Protein AF-A0A9P4N0H6-F1 (afdb_monomer_lite)

Radius of gyration: 25.69 Å; chains: 1; bounding box: 37×103×31 Å

Sequence (135 aa):
MDQYHSTLIKQQQAHPFTAEIFLNPCSKMMPQVLTSFISLQPLEPVLVFSTPDDAIRFQERCRQGRILPDQRSRWVFLPMPDGLLRVRTARGGDVAYDFDSHRHAAEFNASIKGCGKIFSNTIDKPTFDRTVYLG

Secondary structure (DSSP, 8-state):
------------------------GGGS----EEEEEEEETTEEEEEEESSHHHHHHHHHH-TT-B--TTS-TTEEE-PPPTTEEEEEE-TTS-EEEEESSHHHHHHHHHHTTT-SEEPPPBTTBTTGGGEEEE-

Foldseek 3Di:
DDDDDDDDPDDDDPDPPPPPPPPPPVPPPQFQFQFWDADVVVGWIKTAGPDLVNLVVLCVQQVQWDQDPVDDSRITTHHDFPQFPGWDQDPPSKIKTAGPDLVSLVVVCVNSVVQWDQDDADPVRNRSSRITIHD

Structure (mmCIF, N/CA/C/O backbone):
data_AF-A0A9P4N0H6-F1
#
_entry.id   AF-A0A9P4N0H6-F1
#
loop_
_atom_site.group_PDB
_atom_site.id
_atom_site.type_symbol
_atom_site.label_atom_id
_atom_site.label_alt_id
_atom_site.label_comp_id
_atom_site.label_asym_id
_atom_site.label_entity_id
_atom_site.label_seq_id
_atom_site.pdbx_PDB_ins_code
_atom_site.Cartn_x
_atom_site.Cartn_y
_atom_site.Cartn_z
_atom_site.occupancy
_atom_site.B_iso_or_equiv
_atom_site.auth_seq_id
_atom_site.auth_comp_id
_atom_site.auth_asym_id
_atom_site.auth_atom_id
_atom_site.pdbx_PDB_model_num
ATOM 1 N N . MET A 1 1 ? 16.927 88.307 4.476 1.00 42.94 1 MET A N 1
ATOM 2 C CA . MET A 1 1 ? 17.051 87.456 3.282 1.00 42.94 1 MET A CA 1
ATOM 3 C C . MET A 1 1 ? 17.423 86.066 3.769 1.00 42.94 1 MET A C 1
ATOM 5 O O . MET A 1 1 ? 18.598 85.767 3.899 1.00 42.94 1 MET A O 1
ATOM 9 N N . ASP A 1 2 ? 16.491 85.302 4.344 1.00 36.94 2 ASP A N 1
ATOM 10 C CA . ASP A 1 2 ? 15.346 84.674 3.645 1.00 36.94 2 ASP A CA 1
ATOM 11 C C . ASP A 1 2 ? 15.886 83.801 2.498 1.00 36.94 2 ASP A C 1
ATOM 13 O O . ASP A 1 2 ? 16.630 84.302 1.670 1.00 36.94 2 ASP A O 1
ATOM 17 N N . GLN A 1 3 ? 15.611 82.510 2.353 1.00 38.44 3 GLN A N 1
ATOM 18 C CA . GLN A 1 3 ? 14.517 81.697 2.855 1.00 38.44 3 GLN A CA 1
ATOM 19 C C . GLN A 1 3 ? 14.859 80.215 2.625 1.00 38.44 3 GLN A C 1
ATOM 21 O O . GLN A 1 3 ? 15.539 79.847 1.671 1.00 38.44 3 GLN A O 1
ATOM 26 N N . TYR A 1 4 ? 14.296 79.379 3.491 1.00 43.88 4 TYR A N 1
ATOM 27 C CA . TYR A 1 4 ? 13.898 77.993 3.257 1.00 43.88 4 TYR A CA 1
ATOM 28 C C . TYR A 1 4 ? 13.419 77.701 1.823 1.00 43.88 4 TYR A C 1
ATOM 30 O O . TYR A 1 4 ? 12.571 78.436 1.330 1.00 43.88 4 TYR A O 1
ATOM 38 N N . HIS A 1 5 ? 13.833 76.566 1.244 1.00 46.88 5 HIS A N 1
ATOM 39 C CA . HIS A 1 5 ? 12.999 75.622 0.466 1.00 46.88 5 HIS A CA 1
ATOM 40 C C . HIS A 1 5 ? 13.804 74.316 0.283 1.00 46.88 5 HIS A C 1
ATOM 42 O O . HIS A 1 5 ? 14.858 74.310 -0.335 1.00 46.88 5 HIS A O 1
ATOM 48 N N . SER A 1 6 ? 13.510 73.254 1.035 1.00 47.19 6 SER A N 1
ATOM 49 C CA . SER A 1 6 ? 12.457 72.256 0.783 1.00 47.19 6 SER A CA 1
ATOM 50 C C . SER A 1 6 ? 12.837 71.239 -0.299 1.00 47.19 6 SER A C 1
ATOM 52 O O . SER A 1 6 ? 12.629 71.468 -1.485 1.00 47.19 6 SER A O 1
ATOM 54 N N . THR A 1 7 ? 13.307 70.061 0.123 1.00 45.78 7 THR A N 1
ATOM 55 C CA . THR A 1 7 ? 12.862 68.800 -0.493 1.00 45.78 7 THR A CA 1
ATOM 56 C C . THR A 1 7 ? 12.903 67.674 0.542 1.00 45.78 7 THR A C 1
ATOM 58 O O . THR A 1 7 ? 13.929 67.060 0.816 1.00 45.78 7 THR A O 1
ATOM 61 N N . LEU A 1 8 ? 11.739 67.440 1.149 1.00 43.53 8 LEU A N 1
ATOM 62 C CA . LEU A 1 8 ? 11.390 66.233 1.889 1.00 43.53 8 LEU A CA 1
ATOM 63 C C . LEU A 1 8 ? 11.396 65.037 0.925 1.00 43.53 8 LEU A C 1
ATOM 65 O O . LEU A 1 8 ? 10.443 64.858 0.169 1.00 43.53 8 LEU A O 1
ATOM 69 N N . ILE A 1 9 ? 12.418 64.183 0.984 1.00 48.19 9 ILE A N 1
ATOM 70 C CA . ILE A 1 9 ? 12.279 62.807 0.496 1.00 48.19 9 ILE A CA 1
ATOM 71 C C . ILE A 1 9 ? 11.624 62.023 1.628 1.00 48.19 9 ILE A C 1
ATOM 73 O O . ILE A 1 9 ? 12.256 61.649 2.617 1.00 48.19 9 ILE A O 1
ATOM 77 N N . LYS A 1 10 ? 10.305 61.856 1.508 1.00 44.28 10 LYS A N 1
ATOM 78 C CA . LYS A 1 10 ? 9.525 60.973 2.366 1.00 44.28 10 LYS A CA 1
ATOM 79 C C . LYS A 1 10 ? 10.068 59.553 2.247 1.00 44.28 10 LYS A C 1
ATOM 81 O O . LYS A 1 10 ? 10.213 59.018 1.152 1.00 44.28 10 LYS A O 1
ATOM 86 N N . GLN A 1 11 ? 10.299 58.962 3.413 1.00 47.94 11 GLN A N 1
ATOM 87 C CA . GLN A 1 11 ? 10.310 57.527 3.634 1.00 47.94 11 GLN A CA 1
ATOM 88 C C . GLN A 1 11 ? 9.194 56.852 2.828 1.00 47.94 11 GLN A C 1
ATOM 90 O O . GLN A 1 11 ? 8.023 57.204 2.972 1.00 47.94 11 GLN A O 1
ATOM 95 N N . GLN A 1 12 ? 9.544 55.814 2.080 1.00 43.59 12 GLN A N 1
ATOM 96 C CA . GLN A 1 12 ? 8.663 54.667 1.951 1.00 43.59 12 GLN A CA 1
ATOM 97 C C . GLN A 1 12 ? 9.446 53.447 2.402 1.00 43.59 12 GLN A C 1
ATOM 99 O O . GLN A 1 12 ? 10.489 53.088 1.861 1.00 43.59 12 GLN A O 1
ATOM 104 N N . GLN A 1 13 ? 8.967 52.932 3.526 1.00 43.91 13 GLN A N 1
ATOM 105 C CA . GLN A 1 13 ? 9.487 51.803 4.258 1.00 43.91 13 GLN A CA 1
ATOM 106 C C . GLN A 1 13 ? 9.528 50.585 3.338 1.00 43.91 13 GLN A C 1
ATOM 108 O O . GLN A 1 13 ? 8.556 50.271 2.652 1.00 43.91 13 GLN A O 1
ATOM 113 N N . ALA A 1 14 ? 10.665 49.896 3.352 1.00 43.00 14 ALA A N 1
ATOM 114 C CA . ALA A 1 14 ? 10.767 48.543 2.849 1.00 43.00 14 ALA A CA 1
ATOM 115 C C . ALA A 1 14 ? 9.757 47.683 3.617 1.00 43.00 14 ALA A C 1
ATOM 117 O O . ALA A 1 14 ? 9.939 47.402 4.802 1.00 43.00 14 ALA A O 1
ATOM 118 N N . HIS A 1 15 ? 8.672 47.296 2.953 1.00 43.16 15 HIS A N 1
ATOM 119 C CA . HIS A 1 15 ? 7.856 46.194 3.427 1.00 43.16 15 HIS A CA 1
ATOM 120 C C . HIS A 1 15 ? 8.739 44.942 3.388 1.00 43.16 15 HIS A C 1
ATOM 122 O O . HIS A 1 15 ? 9.256 44.619 2.31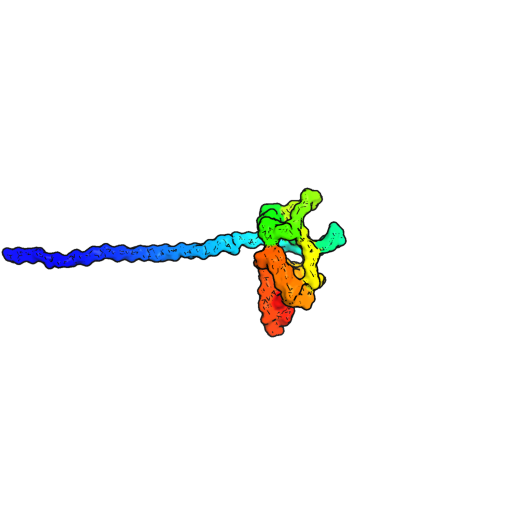3 1.00 43.16 15 HIS A O 1
ATOM 128 N N . PRO A 1 16 ? 8.950 44.229 4.509 1.00 43.44 16 PRO A N 1
ATOM 129 C CA . PRO A 1 16 ? 9.459 42.878 4.409 1.00 43.44 16 PRO A CA 1
ATOM 130 C C . PRO A 1 16 ? 8.420 42.111 3.596 1.00 43.44 16 PRO A C 1
ATOM 132 O O . PRO A 1 16 ? 7.253 42.030 3.974 1.00 43.44 16 PRO A O 1
ATOM 135 N N . PHE A 1 17 ? 8.839 41.625 2.432 1.00 42.53 17 PHE A N 1
ATOM 136 C CA . PHE A 1 17 ? 8.104 40.626 1.684 1.00 42.53 17 PHE A CA 1
ATOM 137 C C . PHE A 1 17 ? 8.007 39.423 2.617 1.00 42.53 17 PHE 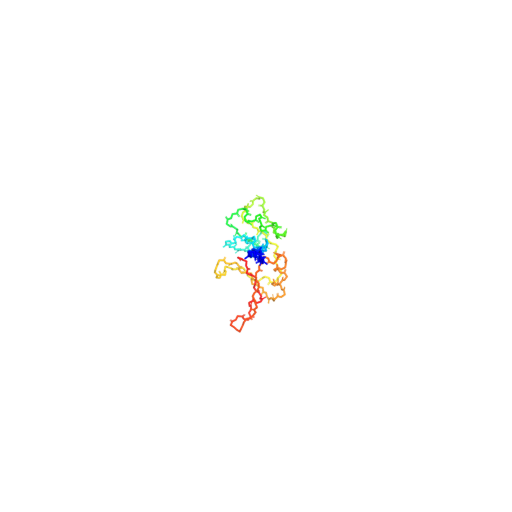A C 1
ATOM 139 O O . PHE A 1 17 ? 8.955 38.648 2.747 1.00 42.53 17 PHE A O 1
ATOM 146 N N . THR A 1 18 ? 6.914 39.340 3.372 1.00 44.41 18 THR A N 1
ATOM 147 C CA . THR A 1 18 ? 6.577 38.159 4.145 1.00 44.41 18 THR A CA 1
ATOM 148 C C . THR A 1 18 ? 6.426 37.072 3.101 1.00 44.41 18 THR A C 1
ATOM 150 O O . THR A 1 18 ? 5.426 37.006 2.391 1.00 44.41 18 THR A O 1
ATOM 153 N N . ALA A 1 19 ? 7.475 36.272 2.935 1.00 43.12 19 ALA A N 1
ATOM 154 C CA . ALA A 1 19 ? 7.366 34.984 2.300 1.00 43.12 19 ALA A CA 1
ATOM 155 C C . ALA A 1 19 ? 6.414 34.184 3.190 1.00 43.12 19 ALA A C 1
ATOM 157 O O . ALA A 1 19 ? 6.835 33.483 4.109 1.00 43.12 19 ALA A O 1
ATOM 158 N N . GLU A 1 20 ? 5.112 34.335 2.954 1.00 39.81 20 GLU A N 1
ATOM 159 C CA . GLU A 1 20 ? 4.161 33.284 3.242 1.00 39.81 20 GLU A CA 1
ATOM 160 C C . GLU A 1 20 ? 4.615 32.115 2.380 1.00 39.81 20 GLU A C 1
ATOM 162 O O . GLU A 1 20 ? 4.264 31.964 1.210 1.00 39.81 20 GLU A O 1
ATOM 167 N N . ILE A 1 21 ? 5.515 31.320 2.956 1.00 48.78 21 ILE A N 1
ATOM 168 C CA . ILE A 1 21 ? 5.740 29.959 2.529 1.00 48.78 21 ILE A CA 1
ATOM 169 C C . ILE A 1 21 ? 4.359 29.336 2.664 1.00 48.78 21 ILE A C 1
ATOM 171 O O . ILE A 1 21 ? 3.919 29.007 3.766 1.00 48.78 21 ILE A O 1
ATOM 175 N N . PHE A 1 22 ? 3.661 29.238 1.534 1.00 41.06 22 PHE A N 1
ATOM 176 C CA . PHE A 1 22 ? 2.584 28.295 1.326 1.00 41.06 22 PHE A CA 1
ATOM 177 C C . PHE A 1 22 ? 3.171 26.923 1.654 1.00 41.06 22 PHE A C 1
ATOM 179 O O . PHE A 1 22 ? 3.690 26.209 0.796 1.00 41.06 22 PHE A O 1
ATOM 186 N N . LEU A 1 23 ? 3.151 26.572 2.938 1.00 47.28 23 LEU A N 1
ATOM 187 C CA . LEU A 1 23 ? 3.245 25.202 3.380 1.00 47.28 23 LEU A CA 1
ATOM 188 C C . LEU A 1 23 ? 2.063 24.528 2.704 1.00 47.28 23 LEU A C 1
ATOM 190 O O . LEU A 1 23 ? 0.919 24.693 3.122 1.00 47.28 23 LEU A O 1
ATOM 194 N N . ASN A 1 24 ? 2.347 23.841 1.597 1.00 42.00 24 ASN A N 1
ATOM 195 C CA . ASN A 1 24 ? 1.408 22.941 0.960 1.00 42.00 24 ASN A CA 1
ATOM 196 C C . ASN A 1 24 ? 0.723 22.141 2.079 1.00 42.00 24 ASN A C 1
ATOM 198 O O . ASN A 1 24 ? 1.414 21.390 2.770 1.00 42.00 24 ASN A O 1
ATOM 202 N N . PRO A 1 25 ? -0.606 22.226 2.268 1.00 43.12 25 PRO A N 1
ATOM 203 C CA . PRO A 1 25 ? -1.296 21.445 3.299 1.00 43.12 25 PRO A CA 1
ATOM 204 C C . PRO A 1 25 ? -1.208 19.923 3.051 1.00 43.12 25 PRO A C 1
ATOM 206 O O . PRO A 1 25 ? -1.687 19.115 3.846 1.00 43.12 25 PRO A O 1
ATOM 209 N N . CYS A 1 26 ? -0.544 19.510 1.967 1.00 45.09 26 CYS A N 1
ATOM 210 C CA . CYS A 1 26 ? -0.236 18.132 1.625 1.00 45.09 26 CYS A CA 1
ATOM 211 C C . CYS A 1 26 ? 1.005 17.556 2.347 1.00 45.09 26 CYS A C 1
ATOM 213 O O . CYS A 1 26 ? 1.396 16.428 2.062 1.00 45.09 26 CYS A O 1
ATOM 215 N N . SER A 1 27 ? 1.613 18.272 3.300 1.00 44.56 27 SER A N 1
ATOM 216 C CA . SER A 1 27 ? 2.613 17.720 4.235 1.00 44.56 27 SER A CA 1
ATOM 217 C C . SER A 1 27 ? 2.003 17.243 5.559 1.00 44.56 27 SER A C 1
ATOM 219 O O . SER A 1 27 ? 2.719 17.051 6.540 1.00 44.56 27 SER A O 1
ATOM 221 N N . LYS A 1 28 ? 0.679 17.015 5.610 1.00 54.16 28 LYS A N 1
ATOM 222 C CA . LYS A 1 28 ? 0.023 16.321 6.728 1.00 54.16 28 LYS A CA 1
ATOM 223 C C . LYS A 1 28 ? 0.673 14.938 6.854 1.00 54.16 28 LYS A C 1
ATOM 225 O O . LYS A 1 28 ? 0.361 14.055 6.050 1.00 54.16 28 LYS A O 1
ATOM 230 N N . MET A 1 29 ? 1.604 14.838 7.807 1.00 60.25 29 MET A N 1
ATOM 231 C CA . MET A 1 29 ? 2.527 13.731 8.064 1.00 60.25 29 MET A CA 1
ATOM 232 C C . MET A 1 29 ? 1.839 12.396 7.778 1.00 60.25 29 MET A C 1
ATOM 234 O O . MET A 1 29 ? 0.755 12.136 8.311 1.00 60.25 29 MET A O 1
ATOM 238 N N . MET A 1 30 ? 2.409 11.608 6.862 1.00 68.12 30 MET A N 1
ATOM 239 C CA . MET A 1 30 ? 1.880 10.282 6.560 1.00 68.12 30 MET A CA 1
ATOM 240 C C . MET A 1 30 ? 1.821 9.475 7.865 1.00 68.12 30 MET A C 1
ATOM 242 O O . MET A 1 30 ? 2.773 9.543 8.646 1.00 68.12 30 MET A O 1
ATOM 246 N N . PRO A 1 31 ? 0.711 8.770 8.147 1.00 81.19 31 PRO A N 1
ATOM 247 C CA . PRO A 1 31 ? 0.614 7.977 9.362 1.00 81.19 31 PRO A CA 1
ATOM 248 C C . PRO A 1 31 ? 1.719 6.920 9.372 1.00 81.19 31 PRO A C 1
ATOM 250 O O . PRO A 1 31 ? 1.913 6.225 8.373 1.00 81.19 31 PRO A O 1
ATOM 253 N N . GLN A 1 32 ? 2.450 6.814 10.481 1.00 83.25 32 GLN A N 1
ATOM 254 C CA . GLN A 1 32 ? 3.610 5.932 10.555 1.00 83.25 32 GLN A CA 1
ATOM 255 C C . GLN A 1 32 ? 3.158 4.467 10.537 1.00 83.25 32 GLN A C 1
ATOM 257 O O . GLN A 1 32 ? 2.550 3.964 11.490 1.00 83.25 32 GLN A O 1
ATOM 262 N N . VAL A 1 33 ? 3.479 3.777 9.444 1.00 88.94 33 VAL A N 1
ATOM 263 C CA . VAL A 1 33 ? 3.298 2.330 9.324 1.00 88.94 33 VAL A CA 1
ATOM 264 C C . VAL A 1 33 ? 4.431 1.653 10.092 1.00 88.94 33 VAL A C 1
ATOM 266 O O . VAL A 1 33 ? 5.601 1.914 9.835 1.00 88.94 33 VAL A O 1
ATOM 269 N N . LEU A 1 34 ? 4.096 0.787 11.048 1.00 89.31 34 LEU A N 1
ATOM 270 C CA . LEU A 1 34 ? 5.089 0.017 11.802 1.00 89.31 34 LEU A CA 1
ATOM 271 C C . LEU A 1 34 ? 5.555 -1.212 11.029 1.00 89.31 34 LEU A C 1
ATOM 273 O O . LEU A 1 34 ? 6.729 -1.570 11.052 1.00 89.31 34 LEU A O 1
ATOM 277 N N . THR A 1 35 ? 4.608 -1.912 10.412 1.00 91.25 35 THR A N 1
ATOM 278 C CA . THR A 1 35 ? 4.871 -3.126 9.644 1.00 91.25 35 THR A CA 1
ATOM 279 C C . THR A 1 35 ? 3.681 -3.456 8.750 1.00 91.25 35 THR A C 1
ATOM 281 O O . THR A 1 35 ? 2.612 -2.848 8.855 1.00 91.25 35 THR A O 1
ATOM 284 N N . SER A 1 36 ? 3.863 -4.443 7.882 1.00 93.31 36 SER A N 1
ATOM 285 C CA . SER A 1 36 ? 2.787 -5.054 7.120 1.00 93.31 36 SER A CA 1
ATOM 286 C C . SER A 1 36 ? 3.021 -6.549 6.961 1.00 93.31 36 SER A C 1
ATOM 288 O O . SER A 1 36 ? 4.164 -7.010 6.942 1.00 93.31 36 SER A O 1
ATOM 290 N N . PHE A 1 37 ? 1.936 -7.303 6.851 1.00 93.00 37 PHE A N 1
ATOM 291 C CA . PHE A 1 37 ? 1.953 -8.742 6.616 1.00 93.00 37 PHE A CA 1
ATOM 292 C C . PHE A 1 37 ? 0.755 -9.158 5.759 1.00 93.00 37 PHE A C 1
ATOM 294 O O . PHE A 1 37 ? -0.170 -8.379 5.550 1.00 93.00 37 PHE A O 1
ATOM 301 N N . ILE A 1 38 ? 0.766 -10.396 5.268 1.00 94.12 38 ILE A N 1
ATOM 302 C CA . ILE A 1 38 ? -0.369 -10.984 4.554 1.00 94.12 38 ILE A CA 1
ATOM 303 C C . ILE A 1 38 ? -1.178 -11.837 5.536 1.00 94.12 38 ILE A C 1
ATOM 305 O O . ILE A 1 38 ? -0.661 -12.809 6.087 1.00 94.12 38 ILE A O 1
ATOM 309 N N . SER A 1 39 ? -2.435 -11.466 5.771 1.00 93.19 39 SER A N 1
ATOM 310 C CA . SER A 1 39 ? -3.419 -12.353 6.396 1.00 93.19 39 SER A CA 1
ATOM 311 C C . SER A 1 39 ? -3.775 -13.462 5.412 1.00 93.19 39 SER A C 1
ATOM 313 O O . SER A 1 39 ? -3.830 -13.210 4.214 1.00 93.19 39 SER A O 1
ATOM 315 N N . LEU A 1 40 ? -4.017 -14.682 5.895 1.00 90.31 40 LEU A N 1
ATOM 316 C CA . LEU A 1 40 ? -4.392 -15.823 5.048 1.00 90.31 40 LEU A CA 1
ATOM 317 C C . LEU A 1 40 ? -5.908 -16.071 5.009 1.00 90.31 40 LEU A C 1
ATOM 319 O O . LEU A 1 40 ? -6.379 -16.830 4.165 1.00 90.31 40 LEU A O 1
ATOM 323 N N . GLN A 1 41 ? -6.676 -15.456 5.915 1.00 87.25 41 GLN A N 1
ATOM 324 C CA . GLN A 1 41 ? -8.128 -15.631 6.024 1.00 87.25 41 GLN A CA 1
ATOM 325 C C . GLN A 1 41 ? -8.818 -14.307 6.412 1.00 87.25 41 GLN A C 1
ATOM 327 O O . GLN A 1 41 ? -8.898 -13.989 7.599 1.00 87.25 41 GLN A O 1
ATOM 332 N N . PRO A 1 42 ? -9.328 -13.524 5.442 1.00 85.88 42 PRO A N 1
ATOM 333 C CA . PRO A 1 42 ? -9.118 -13.661 3.996 1.00 85.88 42 PRO A CA 1
ATOM 334 C C . PRO A 1 42 ? -7.670 -13.346 3.588 1.00 85.88 42 PRO A C 1
ATOM 336 O O . PRO A 1 42 ? -6.910 -12.771 4.369 1.00 85.88 42 PRO A O 1
ATOM 339 N N . LEU A 1 43 ? -7.297 -13.749 2.369 1.00 92.00 43 LEU A N 1
ATOM 340 C CA . LEU A 1 43 ? -5.965 -13.526 1.812 1.00 92.00 43 LEU A CA 1
ATOM 341 C C . LEU A 1 43 ? -5.780 -12.047 1.432 1.00 92.00 43 LEU A C 1
ATOM 343 O O . LEU A 1 43 ? -6.170 -11.640 0.341 1.00 92.00 43 LEU A O 1
ATOM 347 N N . GLU A 1 44 ? -5.212 -11.243 2.330 1.00 94.69 44 GLU A N 1
ATOM 348 C CA . GLU A 1 44 ? -5.175 -9.778 2.208 1.00 94.69 44 GLU A CA 1
ATOM 349 C C . GLU A 1 44 ? -3.938 -9.164 2.882 1.00 94.69 44 GLU A C 1
ATOM 351 O O . GLU A 1 44 ? -3.528 -9.630 3.951 1.00 94.69 44 GLU A O 1
ATOM 356 N N . PRO A 1 45 ? -3.355 -8.088 2.327 1.00 94.62 45 PRO A N 1
ATOM 357 C CA . PRO A 1 45 ? -2.358 -7.302 3.037 1.00 94.62 45 PRO A CA 1
ATOM 358 C C . PRO A 1 45 ? -2.951 -6.533 4.218 1.00 94.62 45 PRO A C 1
ATOM 360 O O . PRO A 1 45 ? -4.026 -5.938 4.125 1.00 94.62 45 PRO A O 1
ATOM 363 N N . VAL A 1 46 ? -2.208 -6.489 5.320 1.00 94.44 46 VAL A N 1
ATOM 364 C CA . VAL A 1 46 ? -2.592 -5.809 6.557 1.00 94.44 46 VAL A CA 1
ATOM 365 C C . VAL A 1 46 ? -1.497 -4.839 6.964 1.00 94.44 46 VAL A C 1
ATOM 367 O O . VAL A 1 46 ? -0.400 -5.250 7.334 1.00 94.44 46 VAL A O 1
ATOM 370 N N . LEU A 1 47 ? -1.816 -3.547 6.946 1.00 93.56 47 LEU A N 1
ATOM 371 C CA . LEU A 1 47 ? -0.970 -2.489 7.486 1.00 93.56 47 LEU A CA 1
ATOM 372 C C . LEU A 1 47 ? -1.185 -2.371 8.993 1.00 93.56 47 LEU A C 1
ATOM 374 O O . LEU A 1 47 ? -2.321 -2.266 9.459 1.00 93.56 47 LEU A O 1
ATOM 378 N N . VAL A 1 48 ? -0.093 -2.333 9.752 1.00 93.44 48 VAL A N 1
ATOM 379 C CA . VAL A 1 48 ? -0.117 -2.137 11.203 1.00 93.44 48 VAL A CA 1
ATOM 380 C C . VAL A 1 48 ? 0.414 -0.753 11.530 1.00 93.44 48 VAL A C 1
ATOM 382 O O . VAL A 1 48 ? 1.568 -0.439 11.242 1.00 93.44 48 VAL A O 1
ATOM 385 N N . PHE A 1 49 ? -0.415 0.055 12.179 1.00 92.50 49 PHE A N 1
ATOM 386 C CA . PHE A 1 49 ? -0.068 1.407 12.606 1.00 92.50 49 PHE A CA 1
ATOM 387 C C . PHE A 1 49 ? 0.325 1.452 14.083 1.00 92.50 49 PHE A C 1
ATOM 389 O O . PHE A 1 49 ? -0.011 0.561 14.872 1.00 92.50 49 PHE A O 1
ATOM 396 N N . SER A 1 50 ? 1.035 2.514 14.465 1.00 90.44 50 SER A N 1
ATOM 397 C CA . SER A 1 50 ? 1.414 2.748 15.862 1.00 90.44 50 SER A CA 1
ATOM 398 C C . SER A 1 50 ? 0.188 3.009 16.737 1.00 90.44 50 SER A C 1
ATOM 400 O O . SER A 1 50 ? 0.018 2.380 17.791 1.00 90.44 50 SER A O 1
ATOM 402 N N . THR A 1 51 ? -0.720 3.855 16.240 1.00 92.25 51 THR A N 1
ATOM 403 C CA . THR A 1 51 ? -1.938 4.284 16.933 1.00 92.25 51 THR A CA 1
ATOM 404 C C . THR A 1 51 ? -3.204 3.997 16.107 1.00 92.25 51 THR A C 1
ATOM 406 O O . THR A 1 51 ? -3.124 3.868 14.883 1.00 92.25 51 THR A O 1
ATOM 409 N N . PRO A 1 52 ? -4.387 3.872 16.740 1.00 93.06 52 PRO A N 1
ATOM 410 C CA . PRO A 1 52 ? -5.657 3.767 16.014 1.00 93.06 52 PRO A CA 1
ATOM 411 C C . PRO A 1 52 ? -5.964 5.015 15.176 1.00 93.06 52 PRO A C 1
ATOM 413 O O . PRO A 1 52 ? -6.470 4.897 14.065 1.00 93.06 52 PRO A O 1
ATOM 416 N N . ASP A 1 53 ? -5.599 6.200 15.669 1.00 93.00 53 ASP A N 1
ATOM 417 C CA . ASP A 1 53 ? -5.810 7.466 14.958 1.00 93.00 53 ASP A CA 1
ATOM 418 C C . ASP A 1 53 ? -5.042 7.509 13.632 1.00 93.00 53 ASP A C 1
ATOM 420 O O . ASP A 1 53 ? -5.548 8.015 12.631 1.00 93.00 53 ASP A O 1
ATOM 424 N N . ASP A 1 54 ? -3.837 6.939 13.596 1.00 91.69 54 ASP A N 1
ATOM 425 C CA . ASP A 1 54 ? -3.047 6.799 12.372 1.00 91.69 54 ASP A CA 1
ATOM 426 C C . ASP A 1 54 ? -3.722 5.871 11.356 1.00 91.69 54 ASP A C 1
ATOM 428 O O . ASP A 1 54 ? -3.787 6.198 10.168 1.00 91.69 54 ASP A O 1
ATOM 432 N N . ALA A 1 55 ? -4.276 4.748 11.825 1.00 92.88 55 ALA A N 1
ATOM 433 C CA . ALA A 1 55 ? -5.037 3.828 10.984 1.00 92.88 55 ALA A CA 1
ATOM 434 C C . ALA A 1 55 ? -6.284 4.509 10.394 1.00 92.88 55 ALA A C 1
ATOM 436 O O . ALA A 1 55 ? -6.536 4.391 9.194 1.00 92.88 55 ALA A O 1
ATOM 437 N N . ILE A 1 56 ? -7.020 5.278 11.205 1.00 92.56 56 ILE A N 1
ATOM 438 C CA . ILE A 1 56 ? -8.195 6.047 10.762 1.00 92.56 56 ILE A CA 1
ATOM 439 C C . ILE A 1 56 ? -7.784 7.099 9.727 1.00 92.56 56 ILE A C 1
ATOM 441 O O . ILE A 1 56 ? -8.358 7.156 8.642 1.00 92.56 56 ILE A O 1
ATOM 445 N N . ARG A 1 57 ? -6.734 7.884 9.996 1.00 91.06 57 ARG A N 1
ATOM 446 C CA . ARG A 1 57 ? -6.212 8.886 9.046 1.00 91.06 57 ARG A CA 1
ATOM 447 C C . ARG A 1 57 ? -5.768 8.265 7.728 1.00 91.06 57 ARG A C 1
ATOM 449 O O . ARG A 1 57 ? -5.922 8.886 6.675 1.00 91.06 57 ARG A O 1
ATOM 456 N N . PHE A 1 58 ? -5.180 7.070 7.769 1.00 91.19 58 PHE A N 1
ATOM 457 C CA . PHE A 1 58 ? -4.838 6.336 6.558 1.00 91.19 58 PHE A CA 1
ATOM 458 C C . PHE A 1 58 ? -6.102 5.901 5.809 1.00 91.19 58 PHE A C 1
ATOM 460 O O . PHE A 1 58 ? -6.198 6.136 4.606 1.00 91.19 58 PHE A O 1
ATOM 467 N N . GLN A 1 59 ? -7.092 5.336 6.505 1.00 92.12 59 GLN A N 1
ATOM 468 C CA . GLN A 1 59 ? -8.372 4.921 5.925 1.00 92.12 59 GLN A CA 1
ATOM 469 C C . GLN A 1 59 ? -9.133 6.088 5.270 1.00 92.12 59 GLN A C 1
ATOM 471 O O . GLN A 1 59 ? -9.681 5.935 4.179 1.00 92.12 59 GLN A O 1
ATOM 476 N N . GLU A 1 60 ? -9.129 7.275 5.883 1.00 90.81 60 GLU A N 1
ATOM 477 C CA . GLU A 1 60 ? -9.746 8.486 5.319 1.00 90.81 60 GLU A CA 1
ATOM 478 C C . GLU A 1 60 ? -9.184 8.834 3.930 1.00 90.81 60 GLU A C 1
ATOM 480 O O . GLU A 1 60 ? -9.911 9.325 3.061 1.00 90.81 60 GLU A O 1
ATOM 485 N N . ARG A 1 61 ? -7.892 8.554 3.702 1.00 87.81 61 ARG A N 1
ATOM 486 C CA . ARG A 1 61 ? -7.222 8.751 2.407 1.00 87.81 61 ARG A CA 1
ATOM 487 C C . ARG A 1 61 ? -7.397 7.548 1.482 1.00 87.81 61 ARG A C 1
ATOM 489 O O . ARG A 1 61 ? -7.644 7.716 0.289 1.00 87.81 61 ARG A O 1
ATOM 496 N N . CYS A 1 62 ? -7.295 6.341 2.026 1.00 89.62 62 CYS A N 1
ATOM 497 C CA . CYS A 1 62 ? -7.379 5.076 1.312 1.00 89.62 62 CYS A CA 1
ATOM 498 C C . CYS A 1 62 ? -8.718 4.385 1.610 1.00 89.62 62 CYS A C 1
ATOM 500 O O . CYS A 1 62 ? -8.800 3.504 2.461 1.00 89.62 62 CYS A O 1
ATOM 502 N N . ARG A 1 63 ? -9.778 4.763 0.878 1.00 86.81 63 ARG A N 1
ATOM 503 C CA . ARG A 1 63 ? -11.156 4.281 1.128 1.00 86.81 63 ARG A CA 1
ATOM 504 C C . ARG A 1 63 ? -11.369 2.776 0.943 1.00 86.81 63 ARG A C 1
ATOM 506 O O . ARG A 1 63 ? -12.352 2.243 1.440 1.00 86.81 63 ARG A O 1
ATOM 513 N N . GLN A 1 64 ? -10.486 2.106 0.208 1.00 90.12 64 GLN A N 1
ATOM 514 C CA . GLN A 1 64 ? -10.494 0.644 0.085 1.00 90.12 64 GLN A CA 1
ATOM 515 C C . GLN A 1 64 ? -9.909 -0.051 1.324 1.00 90.12 64 GLN A C 1
ATOM 517 O O . GLN A 1 64 ? -10.117 -1.245 1.514 1.00 90.12 64 GLN A O 1
ATOM 522 N N . GLY A 1 65 ? -9.173 0.689 2.160 1.00 92.38 65 GLY A N 1
ATOM 523 C CA . GLY A 1 65 ? -8.689 0.210 3.440 1.00 92.38 65 GLY A CA 1
ATOM 524 C C . GLY A 1 65 ? -9.836 0.050 4.427 1.00 92.38 65 GLY A C 1
ATOM 525 O O . GLY A 1 65 ? -10.668 0.944 4.596 1.00 92.38 65 GLY A O 1
ATOM 526 N N . ARG A 1 66 ? -9.876 -1.089 5.109 1.00 94.75 66 ARG A N 1
ATOM 527 C CA . ARG A 1 66 ? -10.896 -1.379 6.118 1.00 94.75 66 ARG A CA 1
ATOM 528 C C . ARG A 1 66 ? -10.255 -1.651 7.469 1.00 94.75 66 ARG A C 1
ATOM 530 O O . ARG A 1 66 ? -9.326 -2.447 7.576 1.00 94.75 66 ARG A O 1
ATOM 537 N N . ILE A 1 67 ? -10.779 -0.997 8.496 1.00 94.69 67 ILE A N 1
ATOM 538 C CA . ILE A 1 67 ? -10.542 -1.358 9.893 1.00 94.69 67 ILE A CA 1
ATOM 539 C C . ILE A 1 67 ? -11.712 -2.254 10.294 1.00 94.69 67 ILE A C 1
ATOM 541 O O . ILE A 1 67 ? -12.869 -1.854 10.159 1.00 94.69 67 ILE A O 1
ATOM 545 N N . LEU A 1 68 ? -11.428 -3.484 10.720 1.00 90.25 68 LEU A N 1
ATOM 546 C CA . LEU A 1 68 ? -12.471 -4.439 11.094 1.00 90.25 68 LEU A CA 1
ATOM 547 C C . LEU A 1 68 ? -12.868 -4.239 12.571 1.00 90.25 68 LEU A C 1
ATOM 549 O O . LEU A 1 68 ? -11.964 -4.163 13.405 1.00 90.25 68 LEU A O 1
ATOM 553 N N . PRO A 1 69 ? -14.174 -4.192 12.915 1.00 83.56 69 PRO A N 1
ATOM 554 C CA . PRO A 1 69 ? -14.641 -3.924 14.283 1.00 83.56 69 PRO A CA 1
ATOM 555 C C . PRO A 1 69 ? -14.146 -4.933 15.326 1.00 83.56 69 PRO A C 1
ATOM 557 O O . PRO A 1 69 ? -13.805 -4.550 16.440 1.00 83.56 69 PRO A O 1
ATOM 560 N N . ASP A 1 70 ? -14.062 -6.207 14.940 1.00 83.69 70 ASP A N 1
ATOM 561 C CA . ASP A 1 70 ? -13.678 -7.310 15.832 1.00 83.69 70 ASP A CA 1
ATOM 562 C C . ASP A 1 70 ? -12.161 -7.556 15.871 1.00 83.69 70 ASP A C 1
ATOM 564 O O . ASP A 1 70 ? -11.680 -8.475 16.535 1.00 83.69 70 ASP A O 1
ATOM 568 N N . GLN A 1 71 ? -11.387 -6.763 15.125 1.00 82.38 71 GLN A N 1
ATOM 569 C CA . GLN A 1 71 ? -9.933 -6.872 15.052 1.00 82.38 71 GLN A CA 1
ATOM 570 C C . GLN A 1 71 ? -9.260 -5.693 15.753 1.00 82.38 71 GLN A C 1
ATOM 572 O O . GLN A 1 71 ? -9.890 -4.767 16.263 1.00 82.38 71 GLN A O 1
ATOM 577 N N . ARG A 1 72 ? -7.926 -5.715 15.793 1.00 86.75 72 ARG A N 1
ATOM 578 C CA . ARG A 1 72 ? -7.154 -4.605 16.356 1.00 86.75 72 ARG A CA 1
ATOM 579 C C . ARG A 1 72 ? -7.434 -3.335 15.547 1.00 86.75 72 ARG A C 1
ATOM 581 O O . ARG A 1 72 ? -7.097 -3.275 14.372 1.00 86.75 72 ARG A O 1
ATOM 588 N N . SER A 1 73 ? -7.928 -2.286 16.203 1.00 91.62 73 SER A N 1
ATOM 589 C CA . SER A 1 73 ? -8.241 -0.976 15.593 1.00 91.62 73 SER A CA 1
ATOM 590 C C . SER A 1 73 ? -7.052 -0.271 14.922 1.00 91.62 73 SER A C 1
ATOM 592 O O . SER A 1 73 ? -7.226 0.700 14.197 1.00 91.62 73 SER A O 1
ATOM 594 N N . ARG A 1 74 ? -5.833 -0.769 15.152 1.00 94.75 74 ARG A N 1
ATOM 595 C CA . ARG A 1 74 ? -4.588 -0.310 14.520 1.00 94.75 74 ARG A CA 1
ATOM 596 C C . ARG A 1 74 ? -4.289 -0.985 13.182 1.00 94.75 74 ARG A C 1
ATOM 598 O O . ARG A 1 74 ? -3.231 -0.733 12.611 1.00 94.75 74 ARG A O 1
ATOM 605 N N . TRP A 1 75 ? -5.126 -1.922 12.745 1.00 95.00 75 TRP A N 1
ATOM 606 C CA . TRP A 1 75 ? -4.903 -2.716 11.542 1.00 95.00 75 TRP A CA 1
ATOM 607 C C . TRP A 1 75 ? -5.814 -2.231 10.423 1.00 95.00 75 TRP A C 1
ATOM 609 O O . TRP A 1 75 ? -7.031 -2.168 10.593 1.00 95.00 75 TRP A O 1
ATOM 619 N N . VAL A 1 76 ? -5.217 -1.919 9.275 1.00 94.94 76 VAL A N 1
ATOM 620 C CA . VAL A 1 76 ? -5.952 -1.609 8.048 1.00 94.94 76 VAL A CA 1
ATOM 621 C C . VAL A 1 76 ? -5.711 -2.732 7.057 1.00 94.94 76 VAL A C 1
ATOM 623 O O . VAL A 1 76 ? -4.586 -2.950 6.612 1.00 94.94 76 VAL A O 1
ATOM 626 N N . PHE A 1 77 ? -6.781 -3.431 6.709 1.00 95.00 77 PHE A N 1
ATOM 627 C CA . PHE A 1 77 ? -6.778 -4.465 5.688 1.00 95.00 77 PHE A CA 1
ATOM 628 C C . PHE A 1 77 ? -6.972 -3.807 4.326 1.00 95.00 77 PHE A C 1
ATOM 630 O O . PHE A 1 77 ? -7.832 -2.934 4.174 1.00 95.00 77 PHE A O 1
ATOM 637 N N . LEU A 1 78 ? -6.174 -4.213 3.350 1.00 94.69 78 LEU A N 1
ATOM 638 C CA . LEU A 1 78 ? -6.279 -3.778 1.964 1.00 94.69 78 LEU A CA 1
ATOM 639 C C . LEU A 1 78 ? -6.769 -4.945 1.101 1.00 94.69 78 LEU A C 1
ATOM 641 O O . LEU A 1 78 ? -6.455 -6.095 1.407 1.00 94.69 78 LEU A O 1
ATOM 645 N N . PRO A 1 79 ? -7.486 -4.679 -0.003 1.00 94.31 79 PRO A N 1
ATOM 646 C CA . PRO A 1 79 ? -7.696 -5.693 -1.027 1.00 94.31 79 PRO A CA 1
ATOM 647 C C . PRO A 1 79 ? -6.349 -6.238 -1.507 1.00 94.31 79 PRO A C 1
ATOM 649 O O . PRO A 1 79 ? -5.382 -5.478 -1.605 1.00 94.31 79 PRO A O 1
ATOM 652 N N . MET A 1 80 ? -6.281 -7.535 -1.813 1.00 95.38 80 MET A N 1
ATOM 653 C CA . MET A 1 80 ? -5.085 -8.121 -2.417 1.00 95.38 80 MET A CA 1
ATOM 654 C C . MET A 1 80 ? -4.839 -7.477 -3.789 1.00 95.38 80 MET A C 1
ATOM 656 O O . MET A 1 80 ? -5.697 -7.613 -4.661 1.00 95.38 80 MET A O 1
ATOM 660 N N . PRO A 1 81 ? -3.717 -6.768 -3.995 1.00 95.31 81 PRO A N 1
ATOM 661 C CA . PRO A 1 81 ? -3.434 -6.156 -5.278 1.00 95.31 81 PRO A CA 1
ATOM 662 C C . PRO A 1 81 ? -2.870 -7.185 -6.259 1.00 95.31 81 PRO A C 1
ATOM 664 O O . PRO A 1 81 ? -2.133 -8.099 -5.875 1.00 95.31 81 PRO A O 1
ATOM 667 N N . ASP A 1 82 ? -3.192 -7.006 -7.536 1.00 96.75 82 ASP A N 1
ATOM 668 C CA . ASP A 1 82 ? -2.702 -7.867 -8.608 1.00 96.75 82 ASP A CA 1
ATOM 669 C C . ASP A 1 82 ? -1.173 -7.817 -8.716 1.00 96.75 82 ASP A C 1
ATOM 671 O O . ASP A 1 82 ? -0.537 -6.787 -8.485 1.00 96.75 82 ASP A O 1
ATOM 675 N N . GLY A 1 83 ? -0.570 -8.963 -9.039 1.00 96.31 83 GLY A N 1
ATOM 676 C CA . GLY A 1 83 ? 0.877 -9.082 -9.231 1.00 96.31 83 GLY A CA 1
ATOM 677 C C . GLY A 1 83 ? 1.725 -8.874 -7.974 1.00 96.31 83 GLY A C 1
ATOM 678 O O . GLY A 1 83 ? 2.946 -8.752 -8.096 1.00 96.31 83 GLY A O 1
ATOM 679 N N . LEU A 1 84 ? 1.123 -8.823 -6.777 1.00 96.69 84 LEU A N 1
ATOM 680 C CA . LEU A 1 84 ? 1.873 -8.741 -5.526 1.00 96.69 84 LEU A CA 1
ATOM 681 C C . LEU A 1 84 ? 2.672 -10.025 -5.300 1.00 96.69 84 LEU A C 1
ATOM 683 O O . LEU A 1 84 ? 2.111 -11.110 -5.165 1.00 96.69 84 LEU A O 1
ATOM 687 N N . LEU A 1 85 ? 3.992 -9.890 -5.204 1.00 95.31 85 LEU A N 1
ATOM 688 C CA . LEU A 1 85 ? 4.893 -11.016 -4.970 1.00 95.31 85 LEU A CA 1
ATOM 689 C C . LEU A 1 85 ? 5.179 -11.207 -3.484 1.00 95.31 85 LEU A C 1
ATOM 691 O O . LEU A 1 85 ? 5.229 -12.333 -2.993 1.00 95.31 85 LEU A O 1
ATOM 695 N N . ARG A 1 86 ? 5.418 -10.104 -2.766 1.00 93.62 86 ARG A N 1
ATOM 696 C CA . ARG A 1 86 ? 5.699 -10.124 -1.326 1.00 93.62 86 ARG A CA 1
ATOM 697 C C . ARG A 1 86 ? 5.566 -8.747 -0.689 1.00 93.62 86 ARG A C 1
ATOM 699 O O . ARG A 1 86 ? 5.690 -7.716 -1.349 1.00 93.62 86 ARG A O 1
ATOM 706 N N . VAL A 1 87 ? 5.433 -8.763 0.632 1.00 94.19 87 VAL A N 1
ATOM 707 C CA . VAL A 1 87 ? 5.491 -7.587 1.502 1.00 94.19 87 VAL A CA 1
ATOM 708 C C . VAL A 1 87 ? 6.649 -7.762 2.479 1.00 94.19 87 VAL A C 1
ATOM 710 O O . VAL A 1 87 ? 6.832 -8.846 3.032 1.00 94.19 87 VAL A O 1
ATOM 713 N N . ARG A 1 88 ? 7.461 -6.722 2.671 1.00 92.06 88 ARG A N 1
ATOM 714 C CA . ARG A 1 88 ? 8.630 -6.761 3.564 1.00 92.06 88 ARG A CA 1
ATOM 715 C C . ARG A 1 88 ? 8.902 -5.403 4.193 1.00 92.06 88 ARG A C 1
ATOM 717 O O . ARG A 1 88 ? 8.620 -4.371 3.594 1.00 92.06 88 ARG A O 1
ATOM 724 N N . THR A 1 89 ? 9.556 -5.391 5.345 1.00 87.69 89 THR A N 1
ATOM 725 C CA . THR A 1 89 ? 10.148 -4.164 5.889 1.00 87.69 89 THR A CA 1
ATOM 726 C C . THR A 1 89 ? 11.353 -3.756 5.034 1.00 87.69 89 THR A C 1
ATOM 728 O O . THR A 1 89 ? 12.229 -4.568 4.723 1.00 87.69 89 THR A O 1
ATOM 731 N N . ALA A 1 90 ? 11.385 -2.503 4.599 1.00 85.19 90 ALA A N 1
ATOM 732 C CA . ALA A 1 90 ? 12.499 -1.879 3.905 1.00 85.19 90 ALA A CA 1
ATOM 733 C C . ALA A 1 90 ? 13.423 -1.146 4.893 1.00 85.19 90 ALA A C 1
ATOM 735 O O . ALA A 1 90 ? 13.177 -1.064 6.097 1.00 85.19 90 ALA A O 1
ATOM 736 N N . ARG A 1 91 ? 14.546 -0.631 4.385 1.00 76.75 91 ARG A N 1
ATOM 737 C CA . ARG A 1 91 ? 15.456 0.186 5.198 1.00 76.75 91 ARG A CA 1
ATOM 738 C C . ARG A 1 91 ? 14.760 1.497 5.566 1.00 76.75 91 ARG A C 1
ATOM 740 O O . ARG A 1 91 ? 14.118 2.086 4.710 1.00 76.75 91 ARG A O 1
ATOM 747 N N . GLY A 1 92 ? 14.939 1.951 6.806 1.00 75.69 92 GLY A N 1
ATOM 748 C CA . GLY A 1 92 ? 14.337 3.196 7.298 1.00 75.69 92 GLY A CA 1
ATOM 749 C C . GLY A 1 92 ? 12.977 3.031 7.981 1.00 75.69 92 GLY A C 1
ATOM 750 O O . GLY A 1 92 ? 12.432 4.021 8.445 1.00 75.69 92 GLY A O 1
ATOM 751 N N . GLY A 1 93 ? 12.460 1.803 8.101 1.00 77.12 93 GLY A N 1
ATOM 752 C CA . GLY A 1 93 ? 11.164 1.536 8.739 1.00 77.12 93 GLY A CA 1
ATOM 753 C C . GLY A 1 93 ? 9.989 1.506 7.761 1.00 77.12 93 GLY A C 1
ATOM 754 O O . GLY A 1 93 ? 8.918 1.043 8.137 1.00 77.12 93 GLY A O 1
ATOM 755 N N . ASP A 1 94 ? 10.208 1.905 6.507 1.00 87.50 94 ASP A N 1
ATOM 756 C CA . ASP A 1 94 ? 9.218 1.789 5.439 1.00 87.50 94 ASP A CA 1
ATOM 757 C C . ASP A 1 94 ? 8.795 0.330 5.223 1.00 87.50 94 ASP A C 1
ATOM 759 O O . ASP A 1 94 ? 9.568 -0.616 5.396 1.00 87.50 94 ASP A O 1
ATOM 763 N N . VAL A 1 95 ? 7.577 0.141 4.737 1.00 92.44 95 VAL A N 1
ATOM 764 C CA . VAL A 1 95 ? 7.085 -1.132 4.215 1.00 92.44 95 VAL A CA 1
ATOM 765 C C . VAL A 1 95 ? 7.191 -1.120 2.697 1.00 92.44 95 VAL A C 1
ATOM 767 O O . VAL A 1 95 ? 6.705 -0.203 2.045 1.00 92.44 95 VAL A O 1
ATOM 770 N N . ALA A 1 96 ? 7.784 -2.159 2.121 1.00 94.12 96 ALA A N 1
ATOM 771 C CA . ALA A 1 96 ? 7.872 -2.361 0.682 1.00 94.12 96 ALA A CA 1
ATOM 772 C C . ALA A 1 96 ? 6.907 -3.455 0.211 1.00 94.12 96 ALA A C 1
ATOM 774 O O . ALA A 1 96 ? 6.921 -4.575 0.729 1.00 94.12 96 ALA A O 1
ATOM 775 N N . TYR A 1 97 ? 6.132 -3.126 -0.817 1.00 95.88 97 TYR A N 1
ATOM 776 C CA . TYR A 1 97 ? 5.298 -4.039 -1.591 1.00 95.88 97 TYR A CA 1
ATOM 777 C C . TYR A 1 97 ? 5.984 -4.278 -2.933 1.00 95.88 97 TYR A C 1
ATOM 779 O O . TYR A 1 97 ? 6.096 -3.346 -3.729 1.00 95.88 97 TYR A O 1
ATOM 787 N N . ASP A 1 98 ? 6.488 -5.492 -3.156 1.00 95.69 98 ASP A N 1
ATOM 788 C CA . ASP A 1 98 ? 7.187 -5.859 -4.390 1.00 95.69 98 ASP A CA 1
ATOM 789 C C . ASP A 1 98 ? 6.198 -6.504 -5.376 1.00 95.69 98 ASP A C 1
ATOM 791 O O . ASP A 1 98 ? 5.507 -7.465 -5.023 1.00 95.69 98 ASP A O 1
ATOM 795 N N . PHE A 1 99 ? 6.174 -6.003 -6.610 1.00 97.44 99 PHE A N 1
ATOM 796 C CA . PHE A 1 99 ? 5.290 -6.446 -7.688 1.00 97.44 99 PHE A CA 1
ATOM 797 C C . PHE A 1 99 ? 6.073 -7.089 -8.838 1.00 97.44 99 PHE A C 1
ATOM 799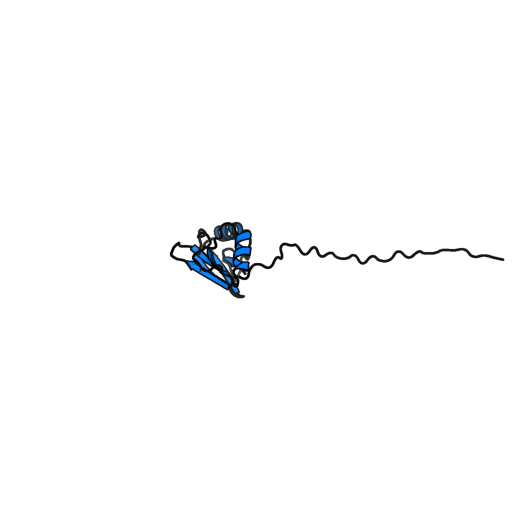 O O . PHE A 1 99 ? 7.271 -6.858 -9.019 1.00 97.44 99 PHE A O 1
ATOM 806 N N . ASP A 1 100 ? 5.389 -7.889 -9.650 1.00 96.50 100 ASP A N 1
ATOM 807 C CA . ASP A 1 100 ? 5.954 -8.502 -10.859 1.00 96.50 100 ASP A CA 1
ATOM 808 C C . ASP A 1 100 ? 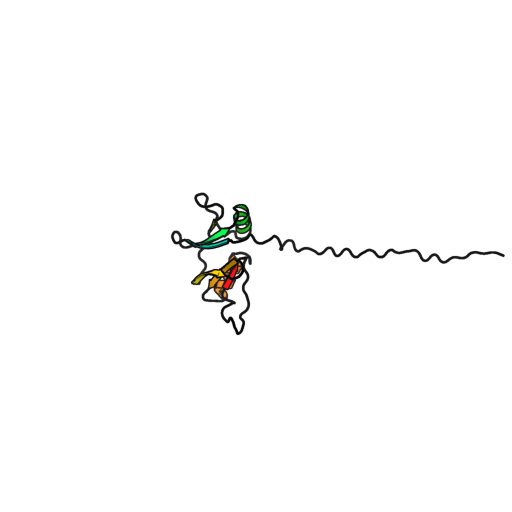6.278 -7.483 -11.977 1.00 96.50 100 ASP A C 1
ATOM 810 O O . ASP A 1 100 ? 7.207 -7.693 -12.767 1.00 96.50 100 ASP A O 1
ATOM 814 N N . SER A 1 101 ? 5.573 -6.348 -12.012 1.00 96.38 101 SER A N 1
ATOM 815 C CA . SER A 1 101 ? 5.644 -5.328 -13.057 1.00 96.38 101 SER A CA 1
ATOM 816 C C . SER A 1 101 ? 5.494 -3.906 -12.502 1.00 96.38 101 SER A C 1
ATOM 818 O O . SER A 1 101 ? 4.840 -3.670 -11.486 1.00 96.38 101 SER A O 1
ATOM 820 N N . HIS A 1 102 ? 6.068 -2.929 -13.214 1.00 95.94 102 HIS A N 1
ATOM 821 C CA . HIS A 1 102 ? 5.899 -1.504 -12.904 1.00 95.94 102 HIS A CA 1
ATOM 822 C C . HIS A 1 102 ? 4.426 -1.074 -12.950 1.00 95.94 102 HIS A C 1
ATOM 824 O O . HIS A 1 102 ? 3.977 -0.274 -12.132 1.00 95.94 102 HIS A O 1
ATOM 830 N N . ARG A 1 103 ? 3.659 -1.639 -13.891 1.00 97.00 103 ARG A N 1
ATOM 831 C CA . ARG A 1 103 ? 2.235 -1.346 -14.059 1.00 97.00 103 ARG A CA 1
ATOM 832 C C . ARG A 1 103 ? 1.439 -1.695 -12.800 1.00 97.00 103 ARG A C 1
ATOM 834 O O . ARG A 1 103 ? 0.736 -0.825 -12.296 1.00 97.00 103 ARG A O 1
ATOM 841 N N . HIS A 1 104 ? 1.592 -2.909 -12.269 1.00 97.94 104 HIS A N 1
ATOM 842 C CA . HIS A 1 104 ? 0.893 -3.317 -11.046 1.00 97.94 104 HIS A CA 1
ATOM 843 C C . HIS A 1 104 ? 1.318 -2.478 -9.832 1.00 97.94 104 HIS A C 1
ATOM 845 O O . HIS A 1 104 ? 0.469 -2.056 -9.047 1.00 97.94 104 HIS A O 1
ATOM 851 N N . ALA A 1 105 ? 2.607 -2.130 -9.716 1.00 97.12 105 ALA A N 1
ATOM 852 C CA . ALA A 1 105 ? 3.073 -1.211 -8.676 1.00 97.12 105 ALA A CA 1
ATOM 853 C C . ALA A 1 105 ? 2.411 0.178 -8.787 1.00 97.12 105 ALA A C 1
ATOM 855 O O . ALA A 1 105 ? 1.956 0.734 -7.785 1.00 97.12 105 ALA A O 1
ATOM 856 N N . ALA A 1 106 ? 2.318 0.735 -9.997 1.00 96.06 106 ALA A N 1
ATOM 857 C CA . ALA A 1 106 ? 1.689 2.030 -10.247 1.00 96.06 106 ALA A CA 1
ATOM 858 C C . ALA A 1 106 ? 0.175 2.010 -9.974 1.00 96.06 106 ALA A C 1
ATOM 860 O O . ALA A 1 106 ? -0.339 2.925 -9.328 1.00 96.06 106 ALA A O 1
ATOM 861 N N . GLU A 1 107 ? -0.528 0.963 -10.411 1.00 96.19 107 GLU A N 1
ATOM 862 C CA . GLU A 1 107 ? -1.958 0.759 -10.149 1.00 96.19 107 GLU A CA 1
ATOM 863 C C . GLU A 1 107 ? -2.228 0.630 -8.643 1.00 96.19 107 GLU A C 1
ATOM 865 O O . GLU A 1 107 ? -3.102 1.324 -8.112 1.00 96.19 107 GLU A O 1
ATOM 870 N N . PHE A 1 108 ? -1.422 -0.160 -7.923 1.00 95.44 108 PHE A N 1
ATOM 871 C CA . PHE A 1 108 ? -1.509 -0.240 -6.467 1.00 95.44 108 PHE A CA 1
ATOM 872 C C . PHE A 1 108 ? -1.269 1.126 -5.821 1.00 95.44 108 PHE A C 1
ATOM 874 O O . PHE A 1 108 ? -2.098 1.565 -5.022 1.00 95.44 108 PHE A O 1
ATOM 8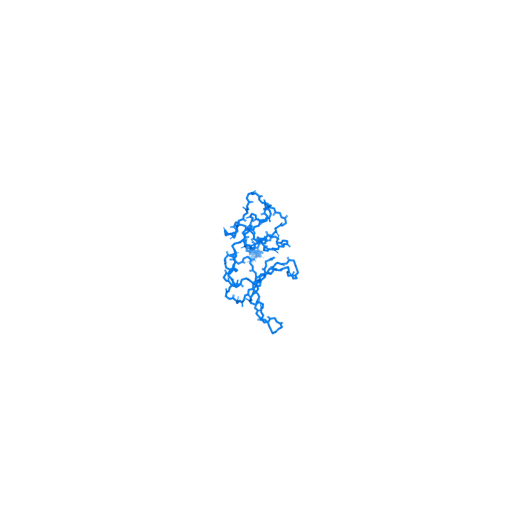81 N N . ASN A 1 109 ? -0.203 1.845 -6.190 1.00 94.94 109 ASN A N 1
ATOM 882 C CA . ASN A 1 109 ? 0.080 3.154 -5.602 1.00 94.94 109 ASN A CA 1
ATOM 883 C C . ASN A 1 109 ? -1.050 4.168 -5.871 1.00 94.94 109 ASN A C 1
ATOM 885 O O . ASN A 1 109 ? -1.434 4.936 -4.988 1.00 94.94 109 ASN A O 1
ATOM 889 N N . ALA A 1 110 ? -1.642 4.141 -7.066 1.00 93.00 110 ALA A N 1
ATOM 890 C CA . ALA A 1 110 ? -2.803 4.959 -7.402 1.00 93.00 110 ALA A CA 1
ATOM 891 C C . ALA A 1 110 ? -4.041 4.581 -6.567 1.00 93.00 110 ALA A C 1
ATOM 893 O O . ALA A 1 110 ? -4.769 5.467 -6.104 1.00 93.00 110 ALA A O 1
ATOM 894 N N . SER A 1 111 ? -4.260 3.285 -6.322 1.00 90.94 111 SER A N 1
ATOM 895 C CA . SER A 1 111 ? -5.375 2.784 -5.507 1.00 90.94 111 SER A CA 1
ATOM 896 C C . SER A 1 111 ? -5.305 3.286 -4.056 1.00 90.94 111 SER A C 1
ATOM 898 O O . SER A 1 111 ? -6.322 3.670 -3.477 1.00 90.94 111 SER A O 1
ATOM 900 N N . ILE A 1 112 ? -4.092 3.413 -3.504 1.00 90.56 112 ILE A N 1
ATOM 901 C CA . ILE A 1 112 ? -3.825 4.010 -2.185 1.00 90.56 112 ILE A CA 1
ATOM 902 C C . ILE A 1 112 ? -3.614 5.534 -2.249 1.00 90.56 112 ILE A C 1
ATOM 904 O O . ILE A 1 112 ? -3.007 6.113 -1.355 1.00 90.56 112 ILE A O 1
A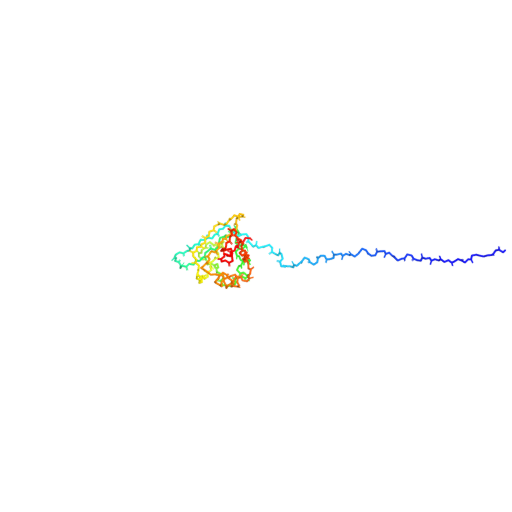TOM 908 N N . LYS A 1 113 ? -4.098 6.200 -3.308 1.00 89.06 113 LYS A N 1
ATOM 909 C CA . LYS A 1 113 ? -4.042 7.663 -3.506 1.00 89.06 113 LYS A CA 1
ATOM 910 C C . LYS A 1 113 ? -2.636 8.269 -3.439 1.00 89.06 113 LYS A C 1
ATOM 912 O O . LYS A 1 113 ? -2.471 9.401 -2.993 1.00 89.06 113 LYS A O 1
ATOM 917 N N . GLY A 1 114 ? -1.627 7.532 -3.897 1.00 86.12 114 GLY A N 1
ATOM 918 C CA . GLY A 1 114 ? -0.241 7.998 -3.901 1.00 86.12 114 GLY A CA 1
ATOM 919 C C . GLY A 1 114 ? 0.365 8.111 -2.503 1.00 86.12 114 GLY A C 1
ATOM 920 O O . GLY A 1 114 ? 1.332 8.841 -2.314 1.00 86.12 114 GLY A O 1
ATOM 921 N N . CYS A 1 115 ? -0.198 7.410 -1.513 1.00 87.38 115 CYS A N 1
ATOM 922 C CA . CYS A 1 115 ? 0.389 7.309 -0.179 1.00 87.38 115 CYS A CA 1
ATOM 923 C C . CYS A 1 115 ? 1.763 6.621 -0.184 1.00 87.38 115 CYS A C 1
ATOM 925 O O . CYS A 1 115 ? 2.522 6.789 0.768 1.00 87.38 115 CYS A O 1
ATOM 927 N N . GLY A 1 116 ? 2.076 5.842 -1.221 1.00 90.31 116 GLY A N 1
ATOM 928 C CA . GLY A 1 116 ? 3.373 5.213 -1.399 1.00 90.31 116 GLY A CA 1
ATOM 929 C C . GLY A 1 116 ? 4.289 5.968 -2.364 1.00 90.31 116 GLY A C 1
ATOM 930 O O . GLY A 1 116 ? 3.875 6.817 -3.157 1.00 90.31 116 GLY A O 1
ATOM 931 N N . LYS A 1 117 ? 5.570 5.611 -2.316 1.00 92.62 117 LYS A N 1
ATOM 932 C CA . LYS A 1 117 ? 6.626 6.107 -3.202 1.00 92.62 117 LYS A CA 1
ATOM 933 C C . LYS A 1 117 ? 7.092 4.965 -4.102 1.00 92.62 117 LYS A C 1
ATOM 935 O O . LYS A 1 117 ? 7.348 3.867 -3.614 1.00 92.62 117 LYS A O 1
ATOM 940 N N . ILE A 1 118 ? 7.217 5.232 -5.398 1.00 93.94 118 ILE A N 1
ATOM 941 C CA . ILE A 1 118 ? 7.887 4.349 -6.362 1.00 93.94 118 ILE A CA 1
ATOM 942 C C . ILE A 1 118 ? 9.154 5.072 -6.794 1.00 93.94 118 ILE A C 1
ATOM 944 O O . ILE A 1 118 ? 9.103 6.257 -7.129 1.00 93.94 118 ILE A O 1
ATOM 948 N N . PHE A 1 119 ? 10.287 4.380 -6.768 1.00 91.12 119 PHE A N 1
ATOM 949 C CA . PHE A 1 119 ? 11.556 4.950 -7.202 1.00 91.12 119 PHE A CA 1
ATOM 950 C C . PHE A 1 119 ? 11.846 4.536 -8.639 1.00 91.12 119 PHE A C 1
ATOM 952 O O . PHE A 1 119 ? 11.535 3.421 -9.045 1.00 91.12 119 PHE A O 1
ATOM 959 N N . SER A 1 120 ? 12.466 5.424 -9.411 1.00 89.25 120 SER A N 1
ATOM 960 C CA . SER A 1 120 ? 12.934 5.075 -10.750 1.00 89.25 120 SER A CA 1
ATOM 961 C C . SER A 1 120 ? 14.012 3.995 -10.684 1.00 89.25 120 SER A C 1
ATOM 963 O O . SER A 1 120 ? 14.805 3.946 -9.738 1.00 89.25 120 SER A O 1
ATOM 965 N N . ASN A 1 121 ? 14.076 3.168 -11.725 1.00 88.44 121 ASN A N 1
ATOM 966 C CA . ASN A 1 121 ? 15.162 2.210 -11.876 1.00 88.44 121 ASN A CA 1
ATOM 967 C C . ASN A 1 121 ? 16.510 2.918 -11.940 1.00 88.44 121 ASN A C 1
ATOM 969 O O . ASN A 1 121 ? 16.667 3.954 -12.588 1.00 88.44 121 ASN A O 1
ATOM 973 N N . THR A 1 122 ? 17.497 2.308 -11.297 1.00 86.81 122 THR A N 1
ATOM 974 C CA . THR A 1 122 ? 18.902 2.683 -11.432 1.00 86.81 122 THR A CA 1
ATOM 975 C C . THR A 1 122 ? 19.686 1.492 -11.964 1.00 86.81 122 THR A C 1
ATOM 977 O O . THR A 1 122 ? 19.200 0.361 -11.935 1.00 86.81 122 THR A O 1
ATOM 980 N N . ILE A 1 123 ? 20.913 1.733 -12.432 1.00 85.25 123 ILE A N 1
ATOM 981 C CA . ILE A 1 123 ? 21.816 0.663 -12.885 1.00 85.25 123 ILE A CA 1
ATOM 982 C C . ILE A 1 123 ? 22.003 -0.384 -11.772 1.00 85.25 123 ILE A C 1
ATOM 984 O O . ILE A 1 123 ? 21.911 -1.580 -12.028 1.00 85.25 123 ILE A O 1
ATOM 988 N N . ASP A 1 124 ? 22.171 0.066 -10.525 1.00 85.25 124 ASP A N 1
ATOM 989 C CA . ASP A 1 124 ? 22.369 -0.817 -9.369 1.00 85.25 124 ASP A CA 1
ATOM 990 C C . ASP A 1 124 ? 21.084 -1.515 -8.903 1.00 85.25 124 ASP A C 1
ATOM 992 O O . ASP A 1 124 ? 21.136 -2.514 -8.182 1.00 85.25 124 ASP A O 1
ATOM 996 N N . LYS A 1 125 ? 19.916 -0.958 -9.246 1.00 81.06 125 LYS A N 1
ATOM 997 C CA . LYS A 1 125 ? 18.607 -1.427 -8.779 1.00 81.06 125 LYS A CA 1
ATOM 998 C C . LYS A 1 125 ? 17.586 -1.377 -9.919 1.00 81.06 125 LYS A C 1
ATOM 1000 O O . LYS A 1 125 ? 16.748 -0.473 -9.964 1.00 81.06 125 LYS A O 1
ATOM 1005 N N . PRO A 1 126 ? 17.623 -2.369 -10.825 1.00 82.06 126 PRO A N 1
ATOM 1006 C CA . PRO A 1 126 ? 16.813 -2.374 -12.042 1.00 82.06 126 PRO A CA 1
ATOM 1007 C C . PRO A 1 126 ? 15.329 -2.702 -11.813 1.00 82.06 126 PRO A C 1
ATOM 1009 O O . PRO A 1 126 ? 14.565 -2.720 -12.770 1.00 82.06 126 PRO A O 1
ATOM 1012 N N . THR A 1 127 ? 14.922 -3.009 -10.578 1.00 86.06 127 THR A N 1
ATOM 1013 C CA . THR A 1 127 ? 13.537 -3.376 -10.227 1.00 86.06 127 THR A CA 1
ATOM 1014 C C . THR A 1 127 ? 12.904 -2.413 -9.223 1.00 86.06 127 THR A C 1
ATOM 1016 O O . THR A 1 127 ? 11.912 -2.758 -8.584 1.00 86.06 127 THR A O 1
ATOM 1019 N N . PHE A 1 128 ? 13.499 -1.237 -9.013 1.00 86.06 128 PHE A N 1
ATOM 1020 C CA . PHE A 1 128 ? 12.997 -0.241 -8.060 1.00 86.06 128 PHE A CA 1
ATOM 1021 C C . PHE A 1 128 ? 11.643 0.341 -8.471 1.00 86.06 128 PHE A C 1
ATOM 1023 O O . PHE A 1 128 ? 10.830 0.670 -7.607 1.00 86.06 128 PHE A O 1
ATOM 1030 N N . ASP A 1 129 ? 11.368 0.362 -9.772 1.00 91.56 129 ASP A N 1
ATOM 1031 C CA . ASP A 1 129 ? 10.099 0.801 -10.342 1.00 91.56 129 ASP A CA 1
ATOM 1032 C C . ASP A 1 129 ? 8.939 -0.178 -10.106 1.00 91.56 129 ASP A C 1
ATOM 1034 O O . ASP A 1 129 ? 7.788 0.166 -10.380 1.00 91.56 129 ASP A O 1
ATOM 1038 N N . ARG A 1 130 ? 9.223 -1.380 -9.584 1.00 96.00 130 ARG A N 1
ATOM 1039 C CA . ARG A 1 130 ? 8.233 -2.421 -9.258 1.00 96.00 130 ARG A CA 1
ATOM 1040 C C . ARG A 1 130 ? 7.962 -2.545 -7.764 1.00 96.00 130 ARG A C 1
ATOM 1042 O O . ARG A 1 130 ? 7.311 -3.496 -7.342 1.00 96.00 130 ARG A O 1
ATOM 1049 N N . THR A 1 131 ? 8.460 -1.613 -6.957 1.00 95.50 131 THR A N 1
ATOM 1050 C CA . THR A 1 131 ? 8.251 -1.623 -5.510 1.00 95.50 131 THR A CA 1
ATOM 1051 C C . THR A 1 131 ? 7.556 -0.344 -5.061 1.00 95.50 131 THR A C 1
ATOM 1053 O O . THR A 1 131 ? 8.002 0.759 -5.374 1.00 95.50 131 THR A O 1
ATOM 1056 N N . VAL A 1 132 ? 6.491 -0.492 -4.269 1.00 94.81 132 VAL A N 1
ATOM 1057 C CA . VAL A 1 132 ? 5.827 0.625 -3.584 1.00 94.81 132 VAL A CA 1
ATOM 1058 C C . VAL A 1 132 ? 6.278 0.665 -2.129 1.00 94.81 132 VAL A C 1
ATOM 1060 O O . VAL A 1 132 ? 6.106 -0.309 -1.396 1.00 94.81 132 VAL A O 1
ATOM 1063 N N . TYR A 1 133 ? 6.845 1.795 -1.717 1.00 93.00 133 TYR A N 1
ATOM 1064 C CA . TYR A 1 133 ? 7.333 2.044 -0.362 1.00 93.00 133 TYR A CA 1
ATOM 1065 C C . TYR A 1 133 ? 6.340 2.908 0.414 1.00 93.00 133 TYR A C 1
ATOM 1067 O O . TYR A 1 133 ? 5.963 3.985 -0.043 1.00 93.00 133 TYR A O 1
ATOM 1075 N N . LEU A 1 134 ? 5.923 2.436 1.583 1.00 90.12 134 LEU A N 1
ATOM 1076 C CA . LEU A 1 134 ? 4.970 3.072 2.486 1.00 90.12 134 LEU A CA 1
ATOM 1077 C C . LEU A 1 134 ? 5.665 3.394 3.811 1.00 90.12 134 LEU A C 1
ATOM 1079 O O . LEU A 1 134 ? 6.031 2.476 4.543 1.00 90.12 134 LEU A O 1
ATOM 1083 N N . GLY A 1 135 ? 5.837 4.686 4.092 1.00 80.19 135 GLY A N 1
ATOM 1084 C CA . GLY A 1 135 ? 6.581 5.216 5.237 1.00 80.19 135 GLY A CA 1
ATOM 1085 C C . GLY A 1 135 ? 6.716 6.732 5.183 1.00 80.19 135 GLY A C 1
ATOM 1086 O O . GLY A 1 135 ? 6.978 7.287 4.077 1.00 80.19 135 GLY A O 1
#

Organism: NCBI:txid147567

pLDDT: mean 80.95, std 19.59, range [36.94, 97.94]